Protein AF-A0A954HBD9-F1 (afdb_monomer)

Foldseek 3Di:
DDDDDDDDDPPPPPPPPPPDPPDDDDDDDPDDAPPPQARDWDQWDWDQFLLRKIKIKTWGHNDPQPQAFQIWIKIWIDPPNPPDTDDIDTPDGDAAFDDDDPVCVVVVSHDTGRDDDHNWDWDHDNVVRDIDIDD

Solvent-accessible surface area (backbone atoms only — not comparable to full-atom values): 8535 Å² total; per-residue (Å²): 133,86,85,84,80,83,80,84,80,81,80,77,80,74,78,78,75,80,75,76,82,86,65,82,90,84,85,79,87,90,78,60,64,65,46,98,79,22,47,36,70,44,66,74,43,72,44,63,40,68,86,57,34,30,38,41,34,28,30,37,21,60,52,90,54,77,94,44,30,40,23,28,30,35,35,32,42,11,82,68,75,66,78,52,70,53,74,79,40,80,78,42,77,67,81,65,79,66,89,75,55,69,69,39,50,78,66,70,56,45,54,90,56,37,40,64,45,54,80,60,45,72,46,63,40,66,85,85,53,50,72,47,80,46,102

Secondary structure (DSSP, 8-state):
-----------------------------SS-TTSTT-SEEEEEEEEE-TTS-EEEEEEEESSS-TTTS-EEEEEEEESSSSSS----EEEE---S-PPPPHHHHHTT---TT--B--S-EEEE-TTT--EEEE-

Radius of gyration: 24.89 Å; Cα contacts (8 Å, |Δi|>4): 236; chains: 1; bounding box: 76×26×73 Å

Sequence (135 aa):
MRSLTTAVVLIALGVTQCLAADGPVEKVDIFQAGEEGFSLYRIPGLVVTKSGTVLAYCEARKSDKGDWGPIDILMRRSTDGGRTWGARQTVVHVEGDLPINPVAAAQNLDKPGDNTANNPVAIADLQSGAVHFLY

Mean predicted aligned error: 9.63 Å

pLDDT: mean 86.51, std 15.39, range [41.78, 98.75]

Nearest PDB structures (foldseek):
  1eus-assembly1_A  TM=8.683E-01  e=1.899E-05  Micromonospora viridifaciens
  5kky-assembly1_B  TM=7.798E-01  e=1.141E-05  Streptococcus pneumoniae
  6qzh-assembly1_A  TM=7.748E-01  e=1.208E-05  Homo sapiens
  1wcq-assembly3_C  TM=8.613E-01  e=6.235E-05  Micromonospora viridifaciens
  2w20-assembly1_A  TM=7.035E-01  e=1.899E-05  Streptococcus pneumoniae R6

Structure (mmCIF, N/CA/C/O backbone):
data_AF-A0A954HBD9-F1
#
_entry.id   AF-A0A954HBD9-F1
#
loop_
_atom_site.group_PDB
_atom_site.id
_atom_site.type_symbol
_atom_site.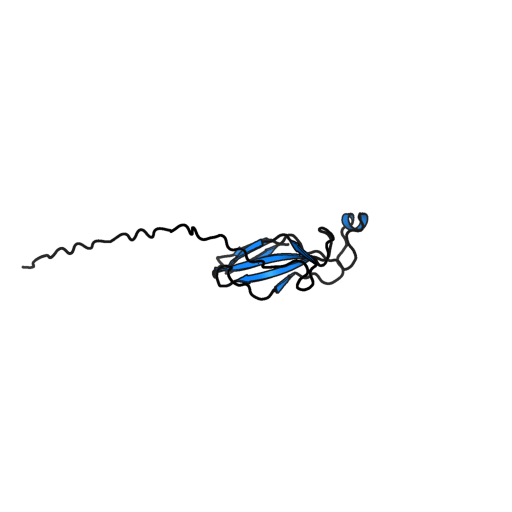label_atom_id
_atom_site.label_alt_id
_atom_site.label_comp_id
_atom_site.label_asym_id
_atom_site.label_entity_id
_atom_site.label_seq_id
_atom_site.pdbx_PDB_ins_code
_atom_site.Cartn_x
_atom_site.Cartn_y
_atom_site.Cartn_z
_atom_site.occupancy
_atom_site.B_iso_or_equiv
_atom_site.auth_seq_id
_atom_site.auth_comp_id
_atom_site.auth_asym_id
_atom_site.auth_atom_id
_atom_site.pdbx_PDB_model_num
ATOM 1 N N . MET A 1 1 ? -58.571 9.784 49.698 1.00 41.78 1 MET A N 1
ATOM 2 C CA . MET A 1 1 ? -58.224 10.113 48.296 1.00 41.78 1 MET A CA 1
ATOM 3 C C . MET A 1 1 ? -56.743 10.461 48.239 1.00 41.78 1 MET A C 1
ATOM 5 O O . MET A 1 1 ? -56.197 10.882 49.245 1.00 41.78 1 MET A O 1
ATOM 9 N N . ARG A 1 2 ? -56.096 10.099 47.133 1.00 41.84 2 ARG A N 1
ATOM 10 C CA . ARG A 1 2 ? -54.686 9.696 47.007 1.00 41.84 2 ARG A CA 1
ATOM 11 C C . ARG A 1 2 ? -53.688 10.844 47.236 1.00 41.84 2 ARG A C 1
ATOM 13 O O . ARG A 1 2 ? -53.862 11.917 46.677 1.00 41.84 2 ARG A O 1
ATOM 20 N N . SER A 1 3 ? -52.642 10.572 48.021 1.00 42.59 3 SER A N 1
ATOM 21 C CA . SER A 1 3 ? -51.457 11.427 48.167 1.00 42.59 3 SER A CA 1
ATOM 22 C C . SER A 1 3 ? -50.586 11.299 46.912 1.00 42.59 3 SER A C 1
ATOM 24 O O . SER A 1 3 ? -50.265 10.181 46.508 1.00 42.59 3 SER A O 1
ATOM 26 N N . LEU A 1 4 ? -50.265 12.426 46.271 1.00 50.97 4 LEU A N 1
ATOM 27 C CA . LEU A 1 4 ? -49.379 12.509 45.109 1.00 50.97 4 LEU A CA 1
ATOM 28 C C . LEU A 1 4 ? -47.946 12.732 45.611 1.00 50.97 4 LEU A C 1
ATOM 30 O O . LEU A 1 4 ? -47.604 13.825 46.058 1.00 50.97 4 LEU A O 1
ATOM 34 N N . THR A 1 5 ? -47.104 11.706 45.544 1.00 51.62 5 THR A N 1
ATOM 35 C CA . THR A 1 5 ? -45.662 11.843 45.774 1.00 51.62 5 THR A CA 1
ATOM 36 C C . THR A 1 5 ? -44.995 12.191 44.444 1.00 51.62 5 THR A C 1
ATOM 38 O O . THR A 1 5 ? -44.874 11.346 43.560 1.00 51.62 5 THR A O 1
ATOM 41 N N . THR A 1 6 ? -44.591 13.448 44.276 1.00 48.81 6 THR A N 1
ATOM 42 C CA . THR A 1 6 ? -43.804 13.904 43.123 1.00 48.81 6 THR A CA 1
ATOM 43 C C . THR A 1 6 ? -42.378 13.367 43.246 1.00 48.81 6 THR A C 1
ATOM 45 O O . THR A 1 6 ? -41.629 13.788 44.125 1.00 48.81 6 THR A O 1
ATOM 48 N N . ALA A 1 7 ? -41.992 12.434 42.376 1.00 51.81 7 ALA A N 1
ATOM 49 C CA . ALA A 1 7 ? -40.607 11.999 42.235 1.00 51.81 7 ALA A CA 1
ATOM 50 C C . ALA A 1 7 ? -39.864 12.972 41.307 1.00 51.81 7 ALA A C 1
ATOM 52 O O . ALA A 1 7 ? -40.164 13.060 40.117 1.00 51.81 7 ALA A O 1
ATOM 53 N N . VAL A 1 8 ? -38.900 13.714 41.851 1.00 51.38 8 VAL A N 1
ATOM 54 C CA . VAL A 1 8 ? -37.960 14.514 41.057 1.00 51.38 8 VAL A CA 1
ATOM 55 C C . VAL A 1 8 ? -36.862 13.574 40.565 1.00 51.38 8 VAL A C 1
ATOM 57 O O . VAL A 1 8 ? -36.014 13.138 41.340 1.00 51.38 8 VAL A O 1
ATOM 60 N N . VAL A 1 9 ? -36.891 13.232 39.277 1.00 55.16 9 VAL A N 1
ATOM 61 C CA . VAL A 1 9 ? -35.800 12.511 38.612 1.00 55.16 9 VAL A CA 1
ATOM 62 C C . VAL A 1 9 ? -34.751 13.540 38.196 1.00 55.16 9 VAL A C 1
ATOM 64 O O . VAL A 1 9 ? -34.942 14.288 37.241 1.00 55.16 9 VAL A O 1
ATOM 67 N N . LEU A 1 10 ? -33.644 13.599 38.935 1.00 51.94 10 LEU A N 1
ATOM 68 C CA . LEU A 1 10 ? -32.446 14.333 38.532 1.00 51.94 10 LEU A CA 1
ATOM 69 C C . LEU A 1 10 ? -31.757 13.554 37.404 1.00 51.94 10 LEU A C 1
ATOM 71 O O . LEU A 1 10 ? -31.039 12.588 37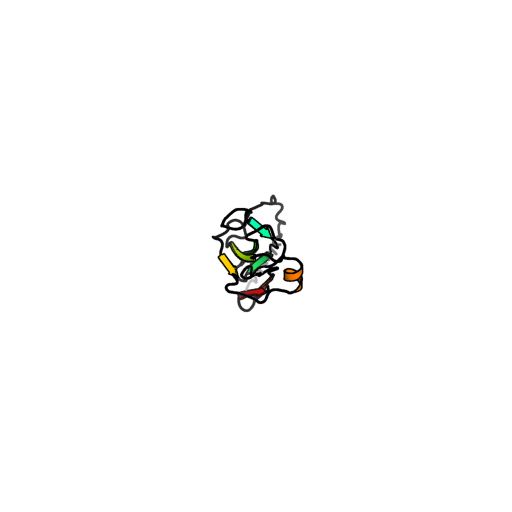.650 1.00 51.94 10 LEU A O 1
ATOM 75 N N . ILE A 1 11 ? -31.990 13.966 36.157 1.00 59.62 11 ILE A N 1
ATOM 76 C CA . ILE A 1 11 ? -31.196 13.512 35.013 1.00 59.62 11 ILE A CA 1
ATOM 77 C C . ILE A 1 11 ? -29.846 14.224 35.113 1.00 59.62 11 ILE A C 1
ATOM 79 O O . ILE A 1 11 ? -29.704 15.379 34.715 1.00 59.62 11 ILE A O 1
ATOM 83 N N . ALA A 1 12 ? -28.852 13.545 35.684 1.00 59.22 12 ALA A N 1
ATOM 84 C CA . ALA A 1 12 ? -27.470 13.971 35.559 1.00 59.22 12 ALA A CA 1
ATOM 85 C C . ALA A 1 12 ? -27.071 13.817 34.084 1.00 59.22 12 ALA A C 1
ATOM 87 O O . ALA A 1 12 ? -26.848 12.703 33.609 1.00 59.22 12 ALA A O 1
ATOM 88 N N . LEU A 1 13 ? -27.018 14.929 33.344 1.00 59.91 13 LEU A N 1
ATOM 89 C CA . LEU A 1 13 ? -26.323 14.972 32.062 1.00 59.91 13 LEU A CA 1
ATOM 90 C C . LEU A 1 13 ? -24.852 14.655 32.336 1.00 59.91 13 LEU A C 1
ATOM 92 O O . LEU A 1 13 ? -24.085 15.517 32.761 1.00 59.91 13 LEU A O 1
ATOM 96 N N . GLY A 1 14 ? -24.475 13.394 32.129 1.00 57.28 14 GLY A N 1
ATOM 97 C CA . GLY A 1 14 ? -23.086 12.976 32.083 1.00 57.28 14 GLY A CA 1
ATOM 98 C C . GLY A 1 14 ? -22.424 13.665 30.901 1.00 57.28 14 GLY A C 1
ATOM 99 O O . GLY A 1 14 ? -22.496 13.183 29.772 1.00 57.28 14 GLY A O 1
ATOM 100 N N . VAL A 1 15 ? -21.811 14.821 31.153 1.00 60.50 15 VAL A N 1
ATOM 101 C CA . VAL A 1 15 ? -20.891 15.450 30.212 1.00 60.50 15 VAL A CA 1
ATOM 102 C C . VAL A 1 15 ? -19.742 14.464 30.056 1.00 60.50 15 VAL A C 1
ATOM 104 O O . VAL A 1 15 ? -18.868 14.372 30.914 1.00 60.50 15 VAL A O 1
ATOM 107 N N . THR A 1 16 ? -19.788 13.656 28.998 1.00 63.88 16 THR A N 1
ATOM 108 C CA . THR A 1 16 ? -18.669 12.789 28.641 1.00 63.88 16 THR A CA 1
ATOM 109 C C . THR A 1 16 ? -17.580 13.726 28.155 1.00 63.88 16 THR A C 1
ATOM 111 O O . THR A 1 16 ? -17.603 14.188 27.015 1.00 63.88 16 THR A O 1
ATOM 114 N N . GLN A 1 17 ? -16.689 14.110 29.064 1.00 58.91 17 GLN A N 1
ATOM 115 C CA . GLN A 1 17 ? -15.514 14.882 28.709 1.00 58.91 17 GLN A CA 1
ATOM 116 C C . GLN A 1 17 ? -14.693 14.019 27.754 1.00 58.91 17 GLN A C 1
ATOM 118 O O . GLN A 1 17 ? -14.185 12.964 28.127 1.00 58.91 17 GLN A O 1
ATOM 123 N N . CYS A 1 18 ? -14.614 14.455 26.500 1.00 56.25 18 CYS A N 1
ATOM 124 C CA . CYS A 1 18 ? -13.652 13.934 25.549 1.00 56.25 18 CYS A CA 1
ATOM 125 C C . CYS A 1 18 ? -12.276 14.361 26.063 1.00 56.25 18 CYS A C 1
ATOM 127 O O . CYS A 1 18 ? -11.840 15.483 25.813 1.00 56.25 18 CYS A O 1
ATOM 129 N N . LEU A 1 19 ? -11.635 13.514 26.870 1.00 61.59 19 LEU A N 1
ATOM 130 C CA . LEU A 1 19 ? -10.252 13.739 27.263 1.00 61.59 19 LEU A CA 1
ATOM 131 C C . LEU A 1 19 ? -9.419 13.701 25.982 1.00 61.59 19 LEU A C 1
ATOM 133 O O . LEU A 1 19 ? -9.401 12.690 25.277 1.00 61.59 19 LEU A O 1
ATOM 137 N N . ALA A 1 20 ? -8.776 14.821 25.656 1.00 62.91 20 ALA A N 1
ATOM 138 C CA . ALA A 1 20 ? -7.716 14.823 24.665 1.00 62.91 20 ALA A CA 1
ATOM 139 C C . ALA A 1 20 ? -6.647 13.829 25.140 1.00 62.91 20 ALA A C 1
ATOM 141 O O . ALA A 1 20 ? -6.245 13.846 26.305 1.00 62.91 20 ALA A O 1
ATOM 142 N N . ALA A 1 21 ? -6.248 12.906 24.269 1.00 64.75 21 ALA A N 1
ATOM 143 C CA . ALA A 1 21 ? -5.201 11.952 24.589 1.00 64.75 21 ALA A CA 1
ATOM 144 C C . ALA A 1 21 ? -3.842 12.677 24.580 1.00 64.75 21 ALA A C 1
ATOM 146 O O . ALA A 1 21 ? -3.163 12.691 23.561 1.00 64.75 21 ALA A O 1
ATOM 147 N N . ASP A 1 22 ? -3.442 13.255 25.715 1.00 65.69 22 ASP A N 1
ATOM 148 C CA . ASP A 1 22 ? -2.114 13.861 25.948 1.00 65.69 22 ASP A CA 1
ATOM 149 C C . ASP A 1 22 ? -1.010 12.798 26.183 1.00 65.69 22 ASP A C 1
ATOM 151 O O . ASP A 1 22 ? -0.050 13.004 26.927 1.00 65.69 22 ASP A O 1
ATOM 155 N N . GLY A 1 23 ? -1.156 11.610 25.588 1.00 72.38 23 GLY A N 1
ATOM 156 C CA . GLY A 1 23 ? -0.166 10.536 25.687 1.00 72.38 23 GLY A CA 1
ATOM 157 C C . GLY A 1 23 ? 1.085 10.820 24.843 1.00 72.38 23 GLY A C 1
ATOM 158 O O . GLY A 1 23 ? 1.010 11.569 23.866 1.00 72.38 23 GLY A O 1
ATOM 159 N N . PRO A 1 24 ? 2.246 10.226 25.180 1.00 83.56 24 PRO A N 1
ATOM 160 C CA . PRO A 1 24 ? 3.443 10.341 24.352 1.00 83.56 24 PRO A CA 1
ATOM 161 C C . PRO A 1 24 ? 3.181 9.815 22.934 1.00 83.56 24 PRO A C 1
ATOM 163 O O . PRO A 1 24 ? 2.464 8.835 22.742 1.00 83.56 24 PRO A O 1
ATOM 166 N N . VAL A 1 25 ? 3.789 10.458 21.935 1.00 87.62 25 VAL A N 1
ATOM 167 C CA . VAL A 1 25 ? 3.757 9.966 20.553 1.00 87.62 25 VAL A CA 1
ATOM 168 C C . VAL A 1 25 ? 4.602 8.698 20.472 1.00 87.62 25 VAL A C 1
ATOM 170 O O . VAL A 1 25 ? 5.823 8.744 20.629 1.00 87.62 25 VAL A O 1
ATOM 173 N N . GLU A 1 26 ? 3.951 7.569 20.217 1.00 88.75 26 GLU A N 1
ATOM 174 C CA . GLU A 1 26 ? 4.615 6.290 19.975 1.00 88.75 26 GLU A CA 1
ATOM 175 C C . GLU A 1 26 ? 4.964 6.140 18.487 1.00 88.75 26 GLU A C 1
ATOM 177 O O . GLU A 1 26 ? 4.183 6.503 17.605 1.00 88.75 26 GLU A O 1
ATOM 182 N N . LYS A 1 27 ? 6.150 5.591 18.202 1.00 92.38 27 LYS A N 1
ATOM 183 C CA . LYS A 1 27 ? 6.616 5.289 16.844 1.00 92.38 27 LYS A CA 1
ATOM 184 C C . LYS A 1 27 ? 6.764 3.780 16.683 1.00 92.38 27 LYS A C 1
ATOM 186 O O . LYS A 1 27 ? 7.435 3.140 17.487 1.00 92.38 27 LYS A O 1
ATOM 191 N N . VAL A 1 28 ? 6.208 3.242 15.601 1.00 93.75 28 VAL A N 1
ATOM 192 C CA . VAL A 1 28 ? 6.395 1.849 15.176 1.00 93.75 28 VAL A CA 1
ATOM 193 C C . VAL A 1 28 ? 6.872 1.845 13.727 1.00 93.75 28 VAL A C 1
ATOM 195 O O . VAL A 1 28 ? 6.241 2.459 12.867 1.00 93.75 28 VAL A O 1
ATOM 198 N N . ASP A 1 29 ? 7.977 1.156 13.452 1.00 95.38 29 ASP A N 1
ATOM 199 C CA . ASP A 1 29 ? 8.468 0.952 12.088 1.00 95.38 29 ASP A CA 1
ATOM 200 C C . ASP A 1 29 ? 7.741 -0.257 11.465 1.00 95.38 29 ASP A C 1
ATOM 202 O O . ASP A 1 29 ? 7.938 -1.399 11.871 1.00 95.38 29 ASP A O 1
ATOM 206 N N . ILE A 1 30 ? 6.834 0.005 10.514 1.00 97.00 30 ILE A N 1
ATOM 207 C CA . ILE A 1 30 ? 5.934 -1.009 9.917 1.00 97.00 30 ILE A CA 1
ATOM 208 C C . ILE A 1 30 ? 6.597 -1.735 8.734 1.00 97.00 30 ILE A C 1
ATOM 210 O O . ILE A 1 30 ? 6.370 -2.927 8.519 1.00 97.00 30 ILE A O 1
ATOM 214 N N . PHE A 1 31 ? 7.412 -1.008 7.967 1.00 97.06 31 PHE A N 1
ATOM 215 C CA . PHE A 1 31 ? 8.202 -1.509 6.844 1.00 97.06 31 PHE A CA 1
ATOM 216 C C . PHE A 1 31 ? 9.617 -0.938 6.954 1.00 97.06 31 PHE A C 1
ATOM 218 O O . PHE A 1 31 ? 9.776 0.279 7.066 1.00 97.06 31 PHE A O 1
ATOM 225 N N . GLN A 1 32 ? 10.636 -1.796 6.924 1.00 96.19 32 GLN A N 1
ATOM 226 C CA . GLN A 1 32 ? 12.032 -1.398 7.118 1.00 96.19 32 GLN A CA 1
ATOM 227 C C . GLN A 1 32 ? 12.853 -1.672 5.860 1.00 96.19 32 GLN A C 1
ATOM 22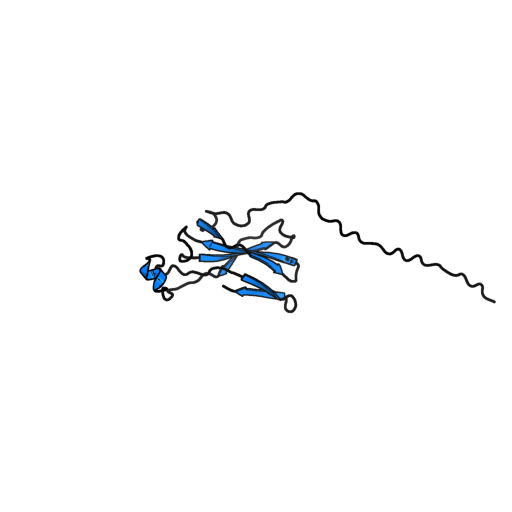9 O O . GLN A 1 32 ? 12.858 -2.784 5.340 1.00 96.19 32 GLN A O 1
ATOM 234 N N . ALA A 1 33 ? 13.552 -0.651 5.364 1.00 95.62 33 ALA A N 1
ATOM 235 C CA . ALA A 1 33 ? 14.399 -0.750 4.177 1.00 95.62 33 ALA A CA 1
ATOM 236 C C . ALA A 1 33 ? 15.434 -1.886 4.299 1.00 95.62 33 ALA A C 1
ATOM 238 O O . ALA A 1 33 ? 16.065 -2.046 5.341 1.00 95.62 33 ALA A O 1
ATOM 239 N N . GLY A 1 34 ? 15.621 -2.655 3.225 1.00 95.06 34 GLY A N 1
ATOM 240 C CA . GLY A 1 34 ? 16.526 -3.807 3.192 1.00 95.06 34 GLY A CA 1
ATOM 241 C C . GLY A 1 34 ? 15.929 -5.104 3.744 1.00 95.06 34 GLY A C 1
ATOM 242 O O . GLY A 1 34 ? 16.559 -6.154 3.619 1.00 95.06 34 GLY A O 1
ATOM 243 N N . GLU A 1 35 ? 14.721 -5.071 4.312 1.00 95.12 35 GLU A N 1
ATOM 244 C CA . GLU A 1 35 ? 14.037 -6.260 4.820 1.00 95.12 35 GLU A CA 1
ATOM 245 C C . GLU A 1 35 ? 13.036 -6.839 3.812 1.00 95.12 35 GLU A C 1
ATOM 247 O O . GLU A 1 35 ? 12.509 -6.156 2.929 1.00 95.12 35 GLU A O 1
ATOM 252 N N . GLU A 1 36 ? 12.757 -8.137 3.965 1.00 93.19 36 GLU A N 1
ATOM 253 C CA . GLU A 1 36 ? 11.729 -8.877 3.216 1.00 93.19 36 GLU A CA 1
ATOM 254 C C . GLU A 1 36 ? 11.861 -8.822 1.682 1.00 93.19 36 GLU A C 1
ATOM 256 O O . GLU A 1 36 ? 10.886 -9.039 0.962 1.00 93.19 36 GLU A O 1
ATOM 261 N N . GLY A 1 37 ? 13.078 -8.586 1.184 1.00 93.00 37 GLY A N 1
ATOM 262 C CA . GLY A 1 37 ? 13.404 -8.617 -0.244 1.00 93.00 37 GLY A CA 1
ATOM 263 C C . GLY A 1 37 ? 13.258 -7.283 -0.978 1.00 93.00 37 GLY A C 1
ATOM 264 O O . GLY A 1 37 ? 13.357 -7.272 -2.203 1.00 93.00 37 GLY A O 1
ATOM 265 N N . PHE A 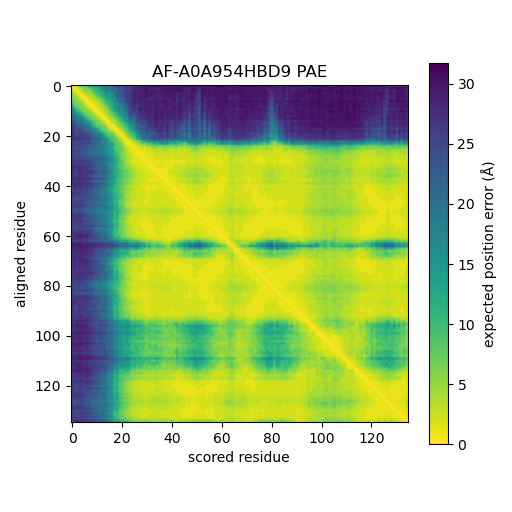1 38 ? 13.058 -6.169 -0.265 1.00 94.44 38 PHE A N 1
ATOM 266 C CA . PHE A 1 38 ? 12.943 -4.839 -0.869 1.00 94.44 38 PHE A CA 1
ATOM 267 C C . PHE A 1 38 ? 14.007 -3.887 -0.333 1.00 94.44 38 PHE A C 1
ATOM 269 O O . PHE A 1 38 ? 14.276 -3.829 0.866 1.00 94.44 38 PHE A O 1
ATOM 276 N N . SER A 1 39 ? 14.609 -3.104 -1.228 1.00 94.75 39 SER A N 1
ATOM 277 C CA . SER A 1 39 ? 15.615 -2.116 -0.843 1.00 94.75 39 SER A CA 1
ATOM 278 C C . SER A 1 39 ? 14.991 -0.928 -0.121 1.00 94.75 39 SER A C 1
ATOM 280 O O . SER A 1 39 ? 15.589 -0.415 0.818 1.00 94.75 39 SER A O 1
ATOM 282 N N . LEU A 1 40 ? 13.805 -0.482 -0.547 1.00 94.69 40 LEU A N 1
ATOM 283 C CA . LEU A 1 40 ? 13.166 0.733 -0.041 1.00 94.69 40 LEU A CA 1
ATOM 284 C C . LEU A 1 40 ? 11.648 0.582 0.042 1.00 94.69 40 LEU A C 1
ATOM 286 O O . LEU A 1 40 ? 11.034 -0.088 -0.786 1.00 94.69 40 LEU A O 1
ATOM 290 N N . TYR A 1 41 ? 11.055 1.309 0.987 1.00 96.25 41 TYR A N 1
ATOM 291 C CA . TYR A 1 41 ? 9.610 1.479 1.109 1.00 96.25 41 TYR A CA 1
ATOM 292 C C . TYR A 1 41 ? 9.270 2.970 1.046 1.00 96.25 41 TYR A C 1
ATOM 294 O O . TYR A 1 41 ? 9.882 3.774 1.755 1.00 96.25 41 TYR A O 1
ATOM 302 N N . ARG A 1 42 ? 8.342 3.366 0.170 1.00 96.19 42 ARG A N 1
ATOM 303 C CA . ARG A 1 42 ? 7.978 4.776 -0.067 1.00 96.19 42 ARG A CA 1
ATOM 304 C C . ARG A 1 42 ? 6.475 4.948 -0.272 1.00 96.19 42 ARG A C 1
ATOM 306 O O . ARG A 1 42 ? 5.728 3.982 -0.310 1.00 96.19 42 ARG A O 1
ATOM 313 N N . ILE A 1 43 ? 6.057 6.211 -0.357 1.00 97.19 43 ILE A N 1
ATOM 314 C CA . ILE A 1 43 ? 4.673 6.640 -0.603 1.00 97.19 43 ILE A CA 1
ATOM 315 C C . ILE A 1 43 ? 3.694 5.923 0.346 1.00 97.19 43 ILE A C 1
ATOM 317 O O . ILE A 1 43 ? 2.867 5.118 -0.083 1.00 97.19 43 ILE A O 1
ATOM 321 N N . PRO A 1 44 ? 3.850 6.136 1.668 1.00 97.94 44 PRO A N 1
ATOM 322 C CA . PRO A 1 44 ? 3.018 5.462 2.647 1.00 97.94 44 PRO A CA 1
ATOM 323 C C . PRO A 1 44 ? 1.586 5.990 2.591 1.00 97.94 44 PRO A C 1
ATOM 325 O O . PRO A 1 44 ? 1.351 7.187 2.418 1.00 97.94 44 PRO A O 1
ATOM 328 N N . GLY A 1 45 ? 0.636 5.098 2.839 1.00 98.19 45 GLY A N 1
ATOM 329 C CA . GLY A 1 45 ? -0.753 5.441 3.074 1.00 98.19 45 GLY A CA 1
ATOM 330 C C . GLY A 1 45 ? -1.346 4.627 4.217 1.00 98.19 45 GLY A C 1
ATOM 331 O O . GLY A 1 45 ? -0.868 3.548 4.574 1.00 98.19 45 GLY A O 1
ATOM 332 N N . LEU A 1 46 ? -2.391 5.184 4.818 1.00 98.31 46 LEU A N 1
ATOM 333 C CA . LEU A 1 46 ? -3.132 4.590 5.920 1.00 98.31 46 LEU A CA 1
ATOM 334 C C . LEU A 1 46 ? -4.621 4.746 5.643 1.00 98.31 46 LEU A C 1
ATOM 336 O O . LEU A 1 46 ? -5.074 5.819 5.250 1.00 98.31 46 LEU A O 1
ATOM 340 N N . VAL A 1 47 ? -5.389 3.691 5.897 1.00 98.62 47 VAL A N 1
ATOM 341 C CA . VAL A 1 47 ? -6.850 3.751 5.869 1.00 98.62 47 VAL A CA 1
ATOM 342 C C . VAL A 1 47 ? -7.429 2.938 7.020 1.00 98.62 47 VAL A C 1
ATOM 344 O O . VAL A 1 47 ? -6.940 1.855 7.349 1.00 98.62 47 VAL A O 1
ATOM 347 N N . VAL A 1 48 ? -8.479 3.464 7.648 1.00 98.62 48 VAL A N 1
ATOM 348 C CA . VAL A 1 48 ? -9.240 2.746 8.672 1.00 98.62 48 VAL A CA 1
ATOM 349 C C . VAL A 1 48 ? -10.501 2.192 8.027 1.00 98.62 48 VAL A C 1
ATOM 351 O O . VAL A 1 48 ? -11.295 2.921 7.436 1.00 98.62 48 VAL A O 1
ATOM 354 N N . THR A 1 49 ? -10.666 0.879 8.113 1.00 98.50 49 THR A N 1
ATOM 355 C CA . THR A 1 49 ? -11.833 0.172 7.575 1.00 98.50 49 THR A CA 1
ATOM 356 C C . THR A 1 49 ? -13.079 0.408 8.431 1.00 98.50 49 THR A C 1
ATOM 358 O O . THR A 1 49 ? -12.996 0.831 9.585 1.00 98.50 49 THR A O 1
ATOM 361 N N . LYS A 1 50 ? -14.249 0.016 7.912 1.00 98.19 50 LYS A N 1
ATOM 362 C CA . LYS A 1 50 ? -15.522 0.040 8.652 1.00 98.19 50 LYS A CA 1
ATOM 363 C C . LYS A 1 50 ? -15.473 -0.694 10.000 1.00 98.19 50 LYS A C 1
ATOM 365 O O . LYS A 1 50 ? -16.160 -0.289 10.931 1.00 98.19 50 LYS A O 1
ATOM 370 N N . SER A 1 51 ? -14.680 -1.761 10.119 1.00 97.44 51 SER A N 1
ATOM 371 C CA . SER A 1 51 ? -14.544 -2.531 11.363 1.00 97.44 51 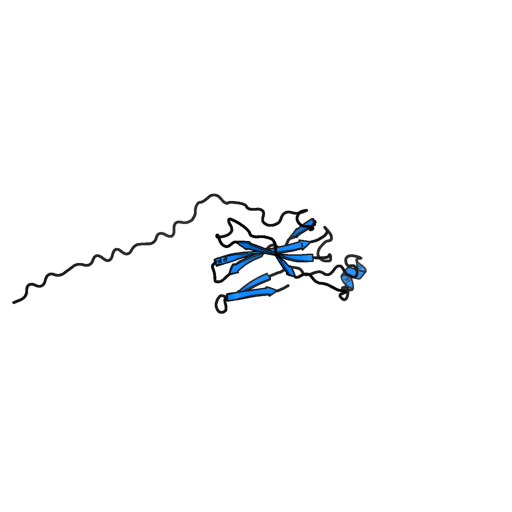SER A CA 1
ATOM 372 C C . SER A 1 51 ? -13.517 -1.949 12.344 1.00 97.44 51 SER A C 1
ATOM 374 O O . SER A 1 51 ? -13.230 -2.577 13.359 1.00 97.44 51 SER A O 1
ATOM 376 N N . GLY A 1 52 ? -12.923 -0.787 12.049 1.00 97.88 52 GLY A N 1
ATOM 377 C CA . GLY A 1 52 ? -11.872 -0.179 12.872 1.00 97.88 52 GLY A CA 1
ATOM 378 C C . GLY A 1 52 ? -10.487 -0.808 12.689 1.00 97.88 52 GLY A C 1
ATOM 379 O O . GLY A 1 52 ? -9.533 -0.400 13.344 1.00 97.88 52 GLY A O 1
ATOM 380 N N . THR A 1 53 ? -10.347 -1.780 11.782 1.00 98.50 53 THR A N 1
ATOM 381 C CA . THR A 1 53 ? -9.035 -2.305 11.383 1.00 98.50 53 THR A CA 1
ATOM 382 C C . THR A 1 53 ? -8.260 -1.229 10.624 1.00 98.50 53 THR A C 1
ATOM 384 O O . THR A 1 53 ? -8.809 -0.629 9.697 1.00 98.50 53 THR A O 1
ATOM 387 N N . VAL A 1 54 ? -6.994 -1.019 10.985 1.00 98.69 54 VAL A N 1
ATOM 388 C CA . VAL A 1 54 ? -6.073 -0.097 10.311 1.00 98.69 54 VAL A CA 1
ATOM 389 C C . VAL A 1 54 ? -5.276 -0.866 9.262 1.00 98.69 54 VAL A C 1
ATOM 391 O O . VAL A 1 54 ? -4.682 -1.904 9.561 1.00 98.69 54 VAL A O 1
ATOM 394 N N . LEU A 1 55 ? -5.252 -0.358 8.033 1.00 98.75 55 LEU A N 1
ATOM 395 C CA . LEU A 1 55 ? -4.424 -0.871 6.946 1.00 98.75 55 LEU A CA 1
ATOM 396 C C . LEU A 1 55 ? -3.347 0.167 6.632 1.00 98.75 55 LEU A C 1
ATOM 398 O O . LEU A 1 55 ? -3.673 1.287 6.242 1.00 98.75 55 LEU A O 1
ATOM 402 N N . ALA A 1 56 ? -2.082 -0.207 6.808 1.00 98.62 56 ALA A N 1
ATOM 403 C CA . ALA A 1 56 ? -0.934 0.561 6.340 1.00 98.62 56 ALA A CA 1
ATOM 404 C C . ALA A 1 56 ? -0.445 -0.061 5.044 1.00 98.62 56 ALA A C 1
ATOM 406 O O . ALA A 1 56 ? -0.272 -1.278 4.975 1.00 98.62 56 ALA A O 1
ATOM 407 N N . TYR A 1 57 ? -0.203 0.757 4.034 1.00 98.75 57 TYR A N 1
ATOM 408 C CA . TYR A 1 57 ? 0.282 0.300 2.743 1.00 98.75 57 TYR A CA 1
ATOM 409 C C . TYR A 1 57 ? 1.354 1.240 2.205 1.00 98.75 57 TYR A C 1
ATOM 411 O O . TYR A 1 57 ? 1.490 2.376 2.661 1.00 98.75 57 TYR A O 1
ATOM 419 N N . CYS A 1 58 ? 2.159 0.743 1.276 1.00 98.25 58 CYS A N 1
ATOM 420 C CA . CYS A 1 58 ? 3.249 1.499 0.677 1.00 98.25 58 CYS A CA 1
ATOM 421 C C . CYS A 1 58 ? 3.664 0.892 -0.662 1.00 98.25 58 CYS A C 1
ATOM 423 O O . CYS A 1 58 ? 3.315 -0.245 -0.990 1.00 98.25 58 CYS A O 1
ATOM 425 N N . GLU A 1 59 ? 4.461 1.652 -1.398 1.00 97.25 59 GLU A N 1
ATOM 426 C CA . GLU A 1 59 ? 5.320 1.106 -2.436 1.00 97.25 59 GLU A CA 1
ATOM 427 C C . GLU A 1 59 ? 6.491 0.361 -1.812 1.00 97.25 59 GLU A C 1
ATOM 429 O O . GLU A 1 59 ? 7.197 0.905 -0.958 1.00 97.25 59 GLU A O 1
ATOM 434 N N . ALA A 1 60 ? 6.754 -0.838 -2.309 1.00 96.56 60 ALA A N 1
ATOM 435 C CA . ALA A 1 60 ? 7.941 -1.609 -2.005 1.00 96.56 60 ALA A CA 1
ATOM 436 C C . ALA A 1 60 ? 8.806 -1.704 -3.262 1.00 96.56 60 ALA A C 1
ATOM 438 O O . ALA A 1 60 ? 8.454 -2.348 -4.251 1.00 96.56 60 ALA A O 1
ATOM 439 N N . ARG A 1 61 ? 9.948 -1.019 -3.228 1.00 95.31 61 ARG A N 1
ATOM 440 C CA . ARG A 1 61 ? 10.852 -0.882 -4.369 1.00 95.31 61 ARG A CA 1
ATOM 441 C C . ARG A 1 61 ? 11.980 -1.902 -4.232 1.00 95.31 61 ARG A C 1
ATOM 443 O O . ARG A 1 61 ? 12.712 -1.899 -3.237 1.00 95.31 61 ARG A O 1
ATOM 450 N N 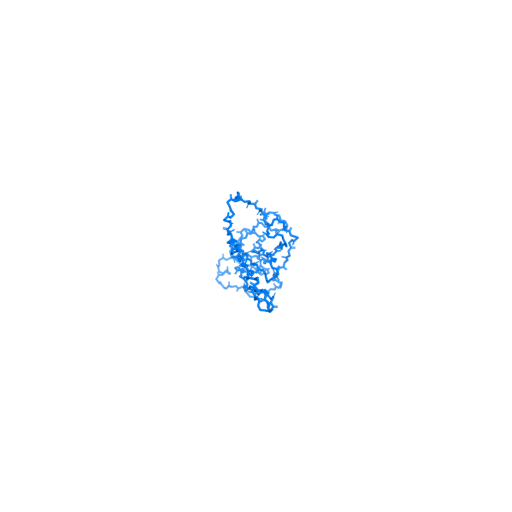. LYS A 1 62 ? 12.142 -2.781 -5.229 1.00 91.19 62 LYS A N 1
ATOM 451 C CA . LYS A 1 62 ? 13.203 -3.814 -5.205 1.00 91.19 62 LYS A CA 1
ATOM 452 C C . LYS A 1 62 ? 14.608 -3.244 -5.417 1.00 91.19 62 LYS A C 1
ATOM 454 O O . LYS A 1 62 ? 15.586 -3.945 -5.192 1.00 91.19 62 LYS A O 1
ATOM 459 N N . SER A 1 63 ? 14.712 -1.995 -5.867 1.00 86.38 63 SER A N 1
ATOM 460 C CA . SER A 1 63 ? 15.974 -1.270 -6.018 1.00 86.38 63 SER A CA 1
ATOM 461 C C . SER A 1 63 ? 15.800 0.208 -5.657 1.00 86.38 63 SER A C 1
ATOM 463 O O . SER A 1 63 ? 14.690 0.667 -5.385 1.00 86.38 63 SER A O 1
ATOM 465 N N . ASP A 1 64 ? 16.897 0.959 -5.669 1.00 79.06 64 ASP A N 1
ATOM 466 C CA . ASP A 1 64 ? 16.947 2.413 -5.479 1.00 79.06 64 ASP A CA 1
ATOM 467 C C . ASP A 1 64 ? 16.598 3.219 -6.747 1.00 79.06 64 ASP A C 1
ATOM 469 O O . ASP A 1 64 ? 16.626 4.453 -6.735 1.00 79.06 64 ASP A O 1
ATOM 473 N N . LYS A 1 65 ? 16.248 2.536 -7.844 1.00 69.31 65 LYS A N 1
ATOM 474 C CA . LYS A 1 65 ? 16.014 3.129 -9.162 1.00 69.31 65 LYS A CA 1
ATOM 475 C C . LYS A 1 65 ? 14.680 3.868 -9.256 1.00 69.31 65 LYS A C 1
ATOM 477 O O . LYS A 1 65 ? 13.747 3.381 -9.879 1.00 69.31 65 LYS A O 1
ATOM 482 N N . GLY A 1 66 ? 14.614 5.067 -8.682 1.00 78.56 66 GLY A N 1
ATOM 483 C CA . GLY A 1 66 ? 13.609 6.087 -9.009 1.00 78.56 66 GLY A CA 1
ATOM 484 C C . GLY A 1 66 ? 12.160 5.583 -9.067 1.00 78.56 66 GLY A C 1
ATOM 485 O O . GLY A 1 66 ? 11.784 4.658 -8.350 1.00 78.56 66 GLY A O 1
ATOM 486 N N . ASP A 1 67 ? 11.335 6.226 -9.890 1.00 86.69 67 ASP A N 1
ATOM 487 C CA . ASP A 1 67 ? 9.895 5.938 -10.005 1.00 86.69 67 ASP A CA 1
ATOM 488 C C . ASP A 1 67 ? 9.549 4.971 -11.154 1.00 86.69 67 ASP A C 1
ATOM 490 O O . ASP A 1 67 ? 8.375 4.725 -11.404 1.00 86.69 67 ASP A O 1
ATOM 494 N N . TRP A 1 68 ? 10.567 4.426 -11.832 1.00 84.81 68 TRP A N 1
ATOM 495 C CA . TRP A 1 68 ? 10.449 3.601 -13.048 1.00 84.81 68 TRP A CA 1
ATOM 496 C C . TRP A 1 68 ? 10.993 2.176 -12.875 1.00 84.81 68 TRP A C 1
ATOM 498 O O . TRP A 1 68 ? 11.199 1.466 -13.850 1.00 84.81 68 TRP A O 1
ATOM 508 N N . GLY A 1 69 ? 11.313 1.784 -11.642 1.00 86.19 69 GLY A N 1
ATOM 509 C CA . GLY A 1 69 ? 11.793 0.441 -11.339 1.00 86.19 69 GLY A CA 1
ATOM 510 C C . GLY A 1 69 ? 10.661 -0.552 -11.053 1.00 86.19 69 GLY A C 1
ATOM 511 O O . GLY A 1 69 ? 9.483 -0.188 -11.039 1.00 86.19 69 GLY A O 1
ATOM 512 N N . PRO A 1 70 ? 11.018 -1.802 -10.720 1.00 90.00 70 PRO A N 1
ATOM 513 C CA . PRO A 1 70 ? 10.061 -2.781 -10.229 1.00 90.00 70 PRO A CA 1
ATOM 514 C C . PRO A 1 70 ? 9.541 -2.365 -8.845 1.00 90.00 70 PRO A C 1
ATOM 516 O O . PRO A 1 70 ? 10.296 -2.347 -7.858 1.00 90.00 70 PRO A O 1
ATOM 519 N N . ILE A 1 71 ? 8.253 -2.020 -8.788 1.00 94.44 71 ILE A N 1
ATOM 520 C CA . ILE A 1 71 ? 7.569 -1.544 -7.581 1.00 94.44 71 ILE A CA 1
ATOM 521 C C . ILE A 1 71 ? 6.313 -2.382 -7.355 1.00 94.44 71 ILE A C 1
ATOM 523 O O . ILE A 1 71 ? 5.432 -2.434 -8.213 1.00 94.44 71 ILE A O 1
ATOM 527 N N . ASP A 1 72 ? 6.244 -2.993 -6.173 1.00 95.88 72 ASP A N 1
ATOM 528 C CA . ASP A 1 72 ? 5.063 -3.698 -5.682 1.00 95.88 72 ASP A CA 1
ATOM 529 C C . ASP A 1 72 ? 4.283 -2.795 -4.716 1.00 95.88 72 ASP A C 1
ATOM 531 O O . ASP A 1 72 ? 4.864 -1.941 -4.041 1.00 95.88 72 ASP A O 1
ATOM 535 N N . ILE A 1 73 ? 2.977 -3.026 -4.575 1.00 98.00 73 ILE A N 1
ATOM 536 C CA . ILE A 1 73 ? 2.174 -2.387 -3.522 1.00 98.00 73 ILE A CA 1
ATOM 537 C C . ILE A 1 73 ? 1.939 -3.404 -2.421 1.00 98.00 73 ILE A C 1
ATOM 539 O O . ILE A 1 73 ? 1.332 -4.457 -2.644 1.00 98.00 73 ILE A O 1
ATOM 543 N N . LEU A 1 74 ? 2.406 -3.082 -1.218 1.00 98.19 74 LEU A N 1
ATOM 544 C CA . LEU A 1 74 ? 2.321 -3.959 -0.056 1.00 98.19 74 LEU A CA 1
ATOM 545 C C . LEU A 1 74 ? 1.462 -3.340 1.038 1.00 98.19 74 LEU A C 1
ATOM 547 O O . LEU A 1 74 ? 1.325 -2.123 1.130 1.00 98.19 74 LEU A O 1
ATOM 551 N N . MET A 1 75 ? 0.914 -4.194 1.896 1.00 98.62 75 MET A N 1
ATOM 552 C CA . MET A 1 75 ? 0.047 -3.808 3.000 1.00 98.62 75 MET A CA 1
ATOM 553 C C . MET A 1 75 ? 0.353 -4.626 4.257 1.00 98.62 75 MET A C 1
ATOM 555 O O . MET A 1 75 ? 0.673 -5.812 4.191 1.00 98.62 75 MET A O 1
ATOM 559 N N . ARG A 1 76 ? 0.200 -3.998 5.421 1.00 98.69 76 ARG A N 1
ATOM 560 C CA . ARG A 1 76 ? 0.110 -4.642 6.734 1.00 98.69 76 ARG A CA 1
ATOM 561 C C . ARG A 1 76 ? -1.162 -4.177 7.435 1.00 98.69 76 ARG A C 1
ATOM 563 O O . ARG A 1 76 ? -1.694 -3.101 7.164 1.00 98.69 76 ARG A O 1
ATOM 570 N N . ARG A 1 77 ? -1.660 -5.015 8.341 1.00 98.44 77 ARG A N 1
ATOM 571 C CA . ARG A 1 77 ? -2.943 -4.828 9.025 1.00 98.44 77 ARG A CA 1
ATOM 572 C C . ARG A 1 77 ? -2.760 -4.803 10.537 1.00 98.44 77 ARG A C 1
ATOM 574 O O . ARG A 1 77 ? -2.074 -5.671 11.071 1.00 98.44 77 ARG A O 1
ATOM 581 N N . SER A 1 78 ? -3.455 -3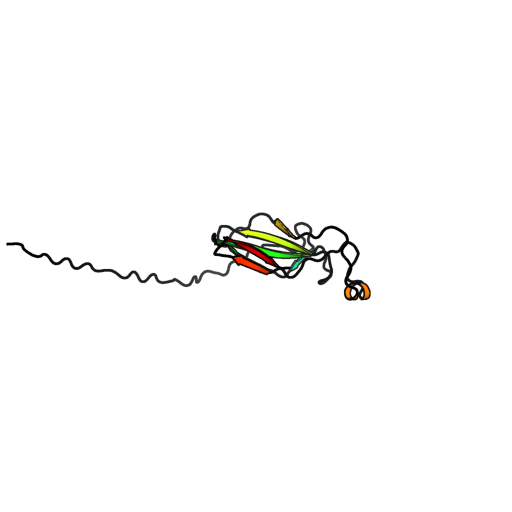.888 11.201 1.00 98.69 78 SER A N 1
ATOM 582 C CA . SER A 1 78 ? -3.593 -3.830 12.653 1.00 98.69 78 SER A CA 1
ATOM 583 C C . SER A 1 78 ? -5.067 -3.878 13.056 1.00 98.69 78 SER A C 1
ATOM 585 O O . SER A 1 78 ? -5.904 -3.163 12.505 1.00 98.69 78 SER A O 1
ATOM 587 N N . THR A 1 79 ? -5.387 -4.719 14.036 1.00 98.44 79 THR A N 1
ATOM 588 C CA . THR A 1 79 ? -6.735 -4.849 14.620 1.00 98.44 79 THR A CA 1
ATOM 589 C C . THR A 1 79 ? -6.824 -4.258 16.027 1.00 98.44 79 THR A C 1
ATOM 591 O O . THR A 1 79 ? -7.845 -4.409 16.688 1.00 98.44 79 THR A O 1
ATOM 594 N N . ASP A 1 80 ? -5.761 -3.606 16.500 1.00 97.19 80 ASP A N 1
ATOM 595 C CA . ASP A 1 80 ? -5.642 -3.069 17.859 1.00 97.19 80 ASP A CA 1
ATOM 596 C C . ASP A 1 80 ? -5.351 -1.561 17.884 1.00 97.19 80 ASP A C 1
ATOM 598 O O . ASP A 1 80 ? -4.876 -1.036 18.893 1.00 97.19 80 ASP A O 1
ATOM 602 N N . GLY A 1 81 ? -5.679 -0.856 16.797 1.00 94.38 81 GLY A N 1
ATOM 603 C CA . GLY A 1 81 ? -5.525 0.596 16.683 1.00 94.38 81 GLY A CA 1
ATOM 604 C C . GLY A 1 81 ? -4.121 1.054 16.279 1.00 94.38 81 GLY A C 1
ATOM 605 O O . GLY A 1 81 ? -3.755 2.184 16.574 1.00 94.38 81 GLY A O 1
ATOM 606 N N . GLY A 1 82 ? -3.339 0.195 15.622 1.00 96.06 82 GLY A N 1
ATOM 607 C CA . GLY A 1 82 ? -1.998 0.509 15.118 1.00 96.06 82 GLY A CA 1
ATOM 608 C C . GLY A 1 82 ? -0.852 0.126 16.057 1.00 96.06 82 GLY A C 1
ATOM 609 O O . GLY A 1 82 ? 0.295 0.441 15.744 1.00 96.06 82 GLY A O 1
ATOM 610 N N . ARG A 1 83 ? -1.137 -0.556 17.176 1.00 94.25 83 ARG A N 1
ATOM 611 C CA . ARG A 1 83 ? -0.129 -0.965 18.171 1.00 94.25 83 ARG A CA 1
ATOM 612 C C . ARG A 1 83 ? 0.687 -2.159 17.696 1.00 94.25 83 ARG A C 1
ATOM 614 O O . ARG A 1 83 ? 1.909 -2.147 17.799 1.00 94.25 83 ARG A O 1
ATOM 621 N N . THR A 1 84 ? 0.023 -3.175 17.151 1.00 96.75 84 THR A N 1
ATOM 622 C CA . THR A 1 84 ? 0.680 -4.342 16.555 1.00 96.75 84 THR A CA 1
ATOM 623 C C . THR A 1 84 ? 0.241 -4.549 15.113 1.00 96.75 84 THR A C 1
ATOM 625 O O . THR A 1 84 ? -0.874 -4.197 14.715 1.00 96.75 84 THR A O 1
ATOM 628 N N . TRP A 1 85 ? 1.146 -5.112 14.311 1.00 98.38 85 TRP A N 1
ATOM 629 C CA . TRP A 1 85 ? 0.973 -5.281 12.873 1.00 98.38 85 TRP A CA 1
ATOM 630 C C . TRP A 1 85 ? 1.177 -6.739 12.481 1.00 98.38 85 TRP A C 1
ATOM 632 O O . TRP A 1 85 ? 2.174 -7.364 12.838 1.00 98.38 85 TRP A O 1
ATOM 642 N N . GLY A 1 86 ? 0.222 -7.278 11.724 1.00 98.12 86 GLY A N 1
ATOM 643 C CA . GLY A 1 86 ? 0.322 -8.614 11.153 1.00 98.12 86 GLY A CA 1
ATOM 644 C C . GLY A 1 86 ? 1.398 -8.717 10.069 1.00 98.12 86 GLY A C 1
ATOM 645 O O . GLY A 1 86 ? 2.061 -7.739 9.705 1.00 98.12 86 GLY A O 1
ATOM 646 N N . ALA A 1 87 ? 1.540 -9.926 9.525 1.00 97.44 87 ALA A N 1
ATOM 647 C CA . ALA A 1 87 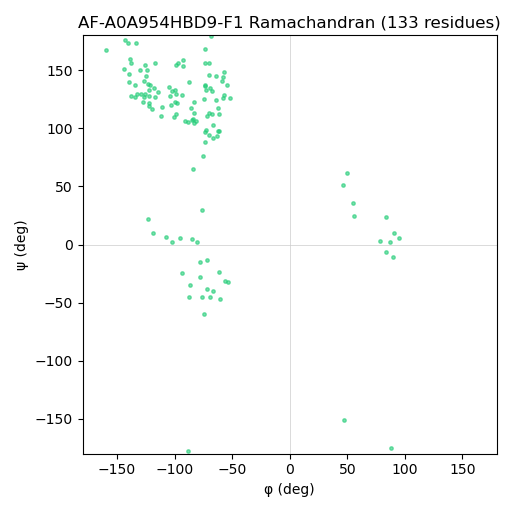? 2.441 -10.191 8.411 1.00 97.44 87 ALA A CA 1
ATOM 648 C C . ALA A 1 87 ? 2.122 -9.310 7.192 1.00 97.44 87 ALA A C 1
ATOM 650 O O . ALA A 1 87 ? 0.967 -8.954 6.936 1.00 97.44 87 ALA A O 1
ATOM 651 N N . ARG A 1 88 ? 3.171 -8.987 6.437 1.00 97.44 88 ARG A N 1
ATOM 652 C CA . ARG A 1 88 ? 3.100 -8.300 5.148 1.00 97.44 88 ARG A CA 1
ATOM 653 C C . ARG A 1 88 ? 2.256 -9.090 4.153 1.00 97.44 88 ARG A C 1
ATOM 655 O O . ARG A 1 88 ? 2.355 -10.312 4.070 1.00 97.44 88 ARG A O 1
ATOM 662 N N . GLN A 1 89 ? 1.463 -8.374 3.369 1.00 97.75 89 GLN A N 1
ATOM 663 C CA . GLN A 1 89 ? 0.674 -8.907 2.267 1.00 97.75 89 GLN A CA 1
ATOM 664 C C . GLN A 1 89 ? 0.978 -8.115 0.996 1.00 97.75 89 GLN A C 1
ATOM 666 O O . GLN A 1 89 ? 1.124 -6.895 1.046 1.00 97.75 89 GLN A O 1
ATOM 671 N N . THR A 1 90 ? 1.058 -8.804 -0.138 1.00 97.12 90 THR A N 1
ATOM 672 C CA . THR A 1 90 ? 1.134 -8.160 -1.453 1.00 97.12 90 THR A CA 1
ATOM 673 C C . THR A 1 90 ? -0.275 -7.810 -1.911 1.00 97.12 90 THR A C 1
ATOM 675 O O . THR A 1 90 ? -1.131 -8.688 -1.983 1.00 97.12 90 THR A O 1
ATOM 678 N N . VAL A 1 91 ? -0.516 -6.530 -2.192 1.00 97.31 91 VAL A N 1
ATOM 679 C CA . VAL A 1 91 ? -1.760 -6.049 -2.811 1.00 97.31 91 VAL A CA 1
ATOM 680 C C . VAL A 1 91 ? -1.628 -6.130 -4.325 1.00 97.31 91 VAL A C 1
ATOM 682 O O . VAL A 1 91 ? -2.532 -6.618 -4.995 1.00 97.31 91 VAL A O 1
ATOM 685 N N . VAL A 1 92 ? -0.482 -5.687 -4.848 1.00 96.00 92 VAL A N 1
ATOM 686 C CA . VAL A 1 92 ? -0.204 -5.656 -6.284 1.00 96.00 92 VAL A CA 1
ATOM 687 C C . VAL A 1 92 ? 1.216 -6.124 -6.533 1.00 96.00 92 VAL A C 1
ATOM 689 O O . VAL A 1 92 ? 2.161 -5.598 -5.945 1.00 96.00 92 VAL A O 1
ATOM 692 N N . HIS A 1 93 ? 1.336 -7.091 -7.433 1.00 93.31 93 HIS A N 1
ATOM 693 C CA . HIS A 1 93 ? 2.563 -7.442 -8.128 1.00 93.31 93 HIS A CA 1
ATOM 694 C C . HIS A 1 93 ? 2.206 -7.565 -9.607 1.00 93.31 93 HIS A C 1
ATOM 696 O O . HIS A 1 93 ? 1.218 -8.219 -9.947 1.00 93.31 93 HIS A O 1
ATOM 702 N N . VAL A 1 94 ? 2.961 -6.897 -10.473 1.00 89.25 94 VAL A N 1
ATOM 703 C CA . VAL A 1 94 ? 2.684 -6.889 -11.910 1.00 89.25 94 VAL A CA 1
ATOM 704 C C . VAL A 1 94 ? 3.623 -7.869 -12.600 1.00 89.25 94 VAL A C 1
ATOM 706 O O . VAL A 1 94 ? 4.827 -7.635 -12.695 1.00 89.25 94 VAL A O 1
ATOM 709 N N . GLU A 1 95 ? 3.058 -8.970 -13.084 1.00 84.94 95 GLU A N 1
ATOM 710 C CA . GLU A 1 95 ? 3.782 -10.007 -13.820 1.00 84.94 95 GLU A CA 1
ATOM 711 C C . GLU A 1 95 ? 3.738 -9.771 -15.338 1.00 84.94 95 GLU A C 1
ATOM 713 O O . GLU A 1 95 ? 2.831 -9.122 -15.861 1.00 84.94 95 GLU A O 1
ATOM 718 N N . GLY A 1 96 ? 4.697 -10.367 -16.052 1.00 83.38 96 GLY A N 1
ATOM 719 C CA . GLY A 1 96 ? 4.767 -10.354 -17.516 1.00 83.38 96 GLY A CA 1
ATOM 720 C C . GLY A 1 96 ? 5.517 -9.156 -18.098 1.00 83.38 96 GLY A C 1
ATOM 721 O O . GLY A 1 96 ? 6.096 -8.356 -17.371 1.00 83.38 96 GLY A O 1
ATOM 722 N N . ASP A 1 97 ? 5.512 -9.046 -19.425 1.00 82.81 97 ASP A N 1
ATOM 723 C CA . ASP A 1 97 ? 6.160 -7.947 -20.141 1.00 82.81 97 ASP A CA 1
ATOM 724 C C . ASP A 1 97 ? 5.121 -6.888 -20.509 1.00 82.81 97 ASP A C 1
ATOM 726 O O . ASP A 1 97 ? 4.240 -7.127 -21.343 1.00 82.81 97 ASP A O 1
ATOM 730 N N . LEU A 1 98 ? 5.218 -5.709 -19.895 1.00 82.81 98 LEU A N 1
ATOM 731 C CA . LEU A 1 98 ? 4.400 -4.564 -20.273 1.00 82.81 98 LEU A CA 1
ATOM 732 C C . LEU A 1 98 ? 5.104 -3.678 -21.311 1.00 82.81 98 LEU A C 1
ATOM 734 O O . LEU A 1 98 ? 6.336 -3.644 -21.380 1.00 82.81 98 LEU A O 1
ATOM 738 N N . PRO A 1 99 ? 4.337 -2.935 -22.134 1.00 84.19 99 PRO A N 1
ATOM 739 C CA . PRO A 1 99 ? 4.909 -1.924 -23.009 1.00 84.19 99 PRO A CA 1
ATOM 740 C C . PRO A 1 99 ? 5.687 -0.877 -22.208 1.00 84.19 99 PRO A C 1
ATOM 742 O O . PRO A 1 99 ? 5.143 -0.237 -21.309 1.00 84.19 99 PRO A O 1
ATOM 745 N N . ILE A 1 100 ? 6.946 -0.673 -22.582 1.00 81.88 100 ILE A N 1
ATOM 746 C CA . ILE A 1 100 ? 7.830 0.296 -21.932 1.00 81.88 100 ILE A CA 1
ATOM 747 C C . ILE A 1 100 ? 7.424 1.714 -22.332 1.00 81.88 100 ILE A C 1
ATOM 749 O O . ILE A 1 100 ? 7.180 2.001 -23.510 1.00 81.88 100 ILE A O 1
ATOM 753 N N . ASN A 1 101 ? 7.410 2.629 -21.362 1.00 83.25 101 ASN A N 1
ATOM 754 C CA . ASN A 1 101 ? 7.191 4.045 -21.638 1.00 83.25 101 ASN A CA 1
ATOM 755 C C . ASN A 1 101 ? 8.345 4.599 -22.509 1.00 83.25 101 ASN A C 1
ATOM 757 O O . ASN A 1 101 ? 9.500 4.548 -22.079 1.00 83.25 101 ASN A O 1
ATOM 761 N N . PRO A 1 102 ? 8.078 5.198 -23.689 1.00 86.69 102 PRO A N 1
ATOM 762 C CA . PRO A 1 102 ? 9.130 5.720 -24.566 1.00 86.69 102 PRO A CA 1
ATOM 763 C C . PRO A 1 102 ? 10.057 6.750 -23.906 1.00 86.69 102 PRO A C 1
ATOM 765 O O . PRO A 1 102 ? 11.237 6.817 -24.243 1.00 86.69 102 PRO A O 1
ATOM 768 N N . VAL A 1 103 ? 9.548 7.540 -22.953 1.00 87.88 103 VAL A N 1
ATOM 769 C CA . VAL A 1 103 ? 10.342 8.514 -22.188 1.00 87.88 103 VAL A CA 1
ATOM 770 C C . VAL A 1 103 ? 11.307 7.799 -21.246 1.00 87.88 103 VAL A C 1
ATOM 772 O O . VAL A 1 103 ? 12.485 8.150 -21.200 1.00 87.88 103 VAL A O 1
ATOM 775 N N . ALA A 1 104 ? 10.836 6.771 -20.538 1.00 83.94 104 ALA A N 1
ATOM 776 C CA . ALA A 1 104 ? 11.673 5.977 -19.643 1.00 83.94 104 ALA A CA 1
ATOM 777 C C . ALA A 1 104 ? 12.732 5.183 -20.426 1.00 83.94 104 ALA A C 1
ATOM 779 O O . ALA A 1 104 ? 13.901 5.162 -20.034 1.00 83.94 104 ALA A O 1
ATOM 780 N N . ALA A 1 105 ? 12.359 4.623 -21.584 1.00 84.19 105 ALA A N 1
ATOM 781 C CA . ALA A 1 105 ? 13.284 3.957 -22.501 1.00 84.19 105 ALA A CA 1
ATOM 782 C C . ALA A 1 105 ? 14.380 4.908 -23.006 1.00 84.19 105 ALA A C 1
ATOM 784 O O . ALA A 1 105 ? 15.561 4.569 -22.961 1.00 84.19 105 ALA A O 1
ATOM 785 N N . ALA A 1 106 ? 14.010 6.120 -23.437 1.00 87.69 106 ALA A N 1
ATOM 786 C CA . ALA A 1 106 ? 14.960 7.126 -23.916 1.00 87.69 106 ALA A CA 1
ATOM 787 C C . ALA A 1 106 ? 15.975 7.558 -22.841 1.00 87.69 106 ALA A C 1
ATOM 789 O O . ALA A 1 106 ? 17.064 8.026 -23.169 1.00 87.69 106 ALA A O 1
ATOM 790 N N . GLN A 1 107 ? 15.627 7.388 -21.565 1.00 86.94 107 GLN A N 1
ATOM 791 C CA . GLN A 1 107 ? 16.472 7.707 -20.414 1.00 86.94 107 GLN A CA 1
ATOM 792 C C . GLN A 1 107 ? 17.133 6.468 -19.785 1.00 86.94 107 GLN A C 1
ATOM 794 O O . GLN A 1 107 ? 17.860 6.602 -18.802 1.00 86.94 107 GLN A O 1
ATOM 799 N N . ASN A 1 108 ? 16.918 5.275 -20.353 1.00 83.12 108 ASN A N 1
ATOM 800 C CA . ASN A 1 108 ? 17.425 3.996 -19.847 1.00 83.12 108 ASN A CA 1
ATOM 801 C C . ASN A 1 108 ? 17.025 3.719 -18.379 1.00 83.12 108 ASN A C 1
ATOM 803 O O . ASN A 1 108 ? 17.813 3.182 -17.594 1.00 83.12 108 ASN A O 1
ATOM 807 N N . LEU A 1 109 ? 15.810 4.142 -18.007 1.00 81.56 109 LEU A N 1
ATOM 808 C CA . LEU A 1 109 ? 15.268 4.039 -16.646 1.00 81.56 109 LEU A CA 1
ATOM 809 C C . LEU A 1 109 ? 14.442 2.773 -16.415 1.00 81.56 109 LEU A C 1
ATOM 811 O O . LEU A 1 109 ? 14.342 2.330 -15.276 1.00 81.56 109 LEU A O 1
ATOM 815 N N . ASP A 1 110 ? 13.896 2.205 -17.485 1.00 77.81 110 ASP A N 1
ATOM 816 C CA . ASP A 1 110 ? 12.977 1.069 -17.474 1.00 77.81 110 ASP A CA 1
ATOM 817 C C . ASP A 1 110 ? 13.530 -0.045 -18.380 1.00 77.81 110 ASP A C 1
ATOM 819 O O . ASP A 1 110 ? 14.196 0.223 -19.390 1.00 77.81 110 ASP A O 1
ATOM 823 N N . LYS A 1 111 ? 13.304 -1.299 -17.992 1.00 76.94 111 LYS A N 1
ATOM 824 C CA . LYS A 1 111 ? 13.757 -2.502 -18.693 1.00 76.94 111 LYS A CA 1
ATOM 825 C C . LYS A 1 111 ? 12.581 -3.461 -18.869 1.00 76.94 111 LYS A C 1
ATOM 827 O O . LYS A 1 111 ? 11.725 -3.527 -17.995 1.00 76.94 111 LYS A O 1
ATOM 832 N N . PRO A 1 112 ? 12.568 -4.284 -19.932 1.00 78.19 112 PRO A N 1
ATOM 833 C CA . PRO A 1 112 ? 11.564 -5.337 -20.057 1.00 78.19 112 PRO A CA 1
ATOM 834 C C . PRO A 1 112 ? 11.501 -6.199 -18.784 1.00 78.19 112 PRO A C 1
ATOM 836 O O . PRO A 1 112 ? 12.534 -6.698 -18.331 1.00 78.19 112 PRO A O 1
ATOM 839 N N . GLY A 1 113 ? 10.304 -6.327 -18.208 1.00 77.56 113 GLY A N 1
ATOM 840 C CA . GLY A 1 113 ? 10.042 -7.060 -16.966 1.00 77.56 113 GLY A CA 1
ATOM 841 C C . GLY A 1 113 ? 10.149 -6.238 -15.670 1.00 77.56 113 GLY A C 1
ATOM 842 O O . GLY A 1 113 ? 9.711 -6.722 -14.625 1.00 77.56 113 GLY A O 1
ATOM 843 N N . ASP A 1 114 ? 10.663 -5.002 -15.705 1.00 83.00 114 ASP A N 1
ATOM 844 C CA . ASP A 1 114 ? 10.693 -4.088 -14.551 1.00 83.00 114 ASP A CA 1
ATOM 845 C C . ASP A 1 114 ? 9.352 -3.334 -14.425 1.00 83.00 114 ASP A C 1
ATOM 847 O O . ASP A 1 114 ? 9.270 -2.119 -14.565 1.00 83.00 114 ASP A O 1
ATOM 851 N N . ASN A 1 115 ? 8.263 -4.056 -14.150 1.00 87.62 115 ASN A N 1
ATOM 852 C CA . ASN A 1 115 ? 6.940 -3.432 -14.085 1.00 87.62 115 ASN A CA 1
ATOM 853 C C . ASN A 1 115 ? 6.741 -2.590 -12.818 1.00 87.62 115 ASN A C 1
ATOM 855 O O . ASN A 1 115 ? 7.016 -3.027 -11.696 1.00 87.62 115 ASN A O 1
ATOM 859 N N . THR A 1 116 ? 6.161 -1.406 -12.995 1.00 88.75 116 THR A N 1
ATOM 860 C CA . THR A 1 116 ? 5.845 -0.476 -11.910 1.00 88.75 116 THR A CA 1
ATOM 861 C C . THR A 1 116 ? 4.350 -0.483 -11.581 1.00 88.75 116 THR A C 1
ATOM 863 O O . THR A 1 116 ? 3.523 -0.233 -12.455 1.00 88.75 116 THR A O 1
ATOM 866 N N . ALA A 1 117 ? 4.003 -0.672 -10.305 1.00 91.50 117 ALA A N 1
ATOM 867 C CA . ALA A 1 117 ? 2.738 -0.221 -9.726 1.00 91.50 117 ALA A CA 1
ATOM 868 C C . ALA A 1 117 ? 3.052 0.766 -8.595 1.00 91.50 117 ALA A C 1
ATOM 870 O O . ALA A 1 117 ? 3.718 0.396 -7.628 1.00 91.50 117 ALA A O 1
ATOM 871 N N . ASN A 1 118 ? 2.637 2.026 -8.720 1.00 92.94 118 ASN A N 1
ATOM 872 C CA . ASN A 1 118 ? 3.085 3.090 -7.823 1.00 92.94 118 ASN A CA 1
ATOM 873 C C . ASN A 1 118 ? 1.937 3.970 -7.320 1.00 92.94 118 ASN A C 1
ATOM 875 O O . ASN A 1 118 ? 0.780 3.808 -7.687 1.00 92.94 118 ASN A O 1
ATOM 879 N N . ASN A 1 119 ? 2.279 4.866 -6.402 1.00 96.06 119 ASN A N 1
ATOM 880 C CA . ASN A 1 119 ? 1.427 5.894 -5.826 1.00 96.06 119 ASN A CA 1
ATOM 881 C C . ASN A 1 119 ? 0.028 5.410 -5.389 1.00 96.06 119 ASN A C 1
ATOM 883 O O . ASN A 1 119 ? -0.972 6.047 -5.737 1.00 96.06 119 ASN A O 1
ATOM 887 N N . PRO A 1 120 ? -0.069 4.322 -4.597 1.00 97.25 120 PRO A N 1
ATOM 888 C CA . PRO A 1 120 ? -1.358 3.778 -4.214 1.00 97.25 120 PRO A CA 1
ATOM 889 C C . PRO A 1 120 ? -2.171 4.754 -3.358 1.00 97.25 120 PRO A C 1
ATOM 891 O O . PRO A 1 120 ? -1.654 5.442 -2.475 1.00 97.25 120 PRO A O 1
ATOM 894 N N . VAL A 1 121 ? -3.486 4.726 -3.543 1.00 98.38 121 VAL A N 1
ATOM 895 C CA . VAL A 1 121 ? -4.471 5.386 -2.685 1.00 98.38 121 VAL A CA 1
ATOM 896 C C . VAL A 1 121 ? -5.534 4.372 -2.295 1.00 98.38 121 VAL A C 1
ATOM 898 O O . VAL A 1 121 ? -6.105 3.705 -3.155 1.00 98.38 121 VAL A O 1
ATOM 901 N N . ALA A 1 122 ? -5.822 4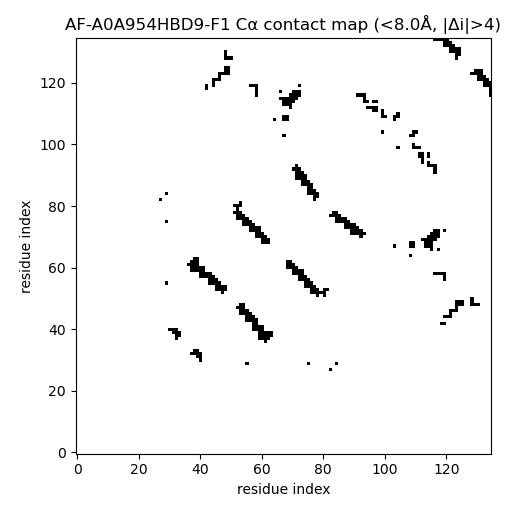.271 -0.999 1.00 98.25 122 ALA A N 1
ATOM 902 C CA . ALA A 1 122 ? -6.893 3.434 -0.490 1.00 98.25 122 ALA A CA 1
ATOM 903 C C . ALA A 1 122 ? -8.102 4.277 -0.070 1.00 98.25 122 ALA A C 1
ATOM 905 O O . ALA A 1 122 ? -7.968 5.288 0.619 1.00 98.25 122 ALA A O 1
ATOM 906 N N . ILE A 1 123 ? -9.296 3.824 -0.445 1.00 98.56 123 ILE A N 1
ATOM 907 C CA . ILE A 1 123 ? -10.573 4.442 -0.088 1.00 98.56 123 ILE A CA 1
ATOM 908 C C . ILE A 1 123 ? -11.417 3.395 0.634 1.00 98.56 123 ILE A C 1
ATOM 910 O O . ILE A 1 123 ? -11.743 2.357 0.061 1.00 98.56 123 ILE A O 1
ATOM 914 N N . ALA A 1 124 ? -11.780 3.661 1.889 1.00 98.38 124 ALA A N 1
ATOM 915 C CA . ALA A 1 124 ? -12.718 2.819 2.623 1.00 98.38 124 ALA A CA 1
ATOM 916 C C . ALA A 1 124 ? -14.162 3.236 2.316 1.00 98.38 124 ALA A C 1
ATOM 918 O O . ALA A 1 124 ? -14.579 4.345 2.650 1.00 98.38 124 ALA A O 1
ATOM 919 N N . ASP A 1 125 ? -14.938 2.327 1.731 1.00 98.31 125 ASP A N 1
ATOM 920 C CA . ASP A 1 125 ? -16.386 2.465 1.631 1.00 98.31 125 ASP A CA 1
ATOM 921 C C . ASP A 1 125 ? -17.029 1.948 2.924 1.00 98.31 125 ASP A C 1
ATOM 923 O O . ASP A 1 125 ? -17.099 0.748 3.193 1.00 98.31 125 ASP A O 1
ATOM 927 N N . LEU A 1 126 ? -17.522 2.872 3.746 1.00 97.44 126 LEU A N 1
ATOM 928 C CA . LEU A 1 126 ? -18.141 2.542 5.029 1.00 97.44 126 LEU A CA 1
ATOM 929 C C . LEU A 1 126 ? -19.574 2.007 4.888 1.00 97.44 126 LEU A C 1
ATOM 931 O O . LEU A 1 126 ? -20.096 1.408 5.835 1.00 97.44 126 LEU A O 1
ATOM 935 N N . GLN A 1 127 ? -20.222 2.177 3.732 1.00 97.56 127 GLN A N 1
ATOM 936 C CA . GLN A 1 127 ? -21.535 1.585 3.485 1.00 97.56 127 GLN A CA 1
ATOM 937 C C . GLN A 1 127 ? -21.382 0.088 3.234 1.00 97.56 127 GLN A C 1
ATOM 939 O O . GLN A 1 127 ? -21.887 -0.707 4.036 1.00 97.56 127 GLN A O 1
ATOM 944 N N . SER A 1 128 ? -20.624 -0.301 2.206 1.00 98.06 128 SER A N 1
ATOM 945 C CA . SER A 1 128 ? -20.422 -1.716 1.863 1.00 98.06 128 SER A CA 1
ATOM 946 C C . SER A 1 128 ? -19.417 -2.432 2.772 1.00 98.06 128 SER A C 1
ATOM 948 O O . SER A 1 128 ? -19.539 -3.634 2.998 1.00 98.06 128 SER A O 1
ATOM 950 N N . GLY A 1 129 ? -18.450 -1.706 3.338 1.00 97.56 129 GLY A N 1
ATOM 951 C CA . GLY A 1 129 ? -17.298 -2.269 4.045 1.00 97.56 129 GLY A CA 1
ATOM 952 C C . GLY A 1 129 ? -16.112 -2.610 3.136 1.00 97.56 129 GLY A C 1
ATOM 953 O O . GLY A 1 129 ? -15.114 -3.131 3.635 1.00 97.56 129 GLY A O 1
ATOM 954 N N . ALA A 1 130 ? -16.200 -2.332 1.832 1.00 98.19 130 ALA A N 1
ATOM 955 C CA . ALA A 1 130 ? -15.097 -2.525 0.901 1.00 98.19 130 ALA A CA 1
ATOM 956 C C . ALA A 1 130 ? -13.957 -1.518 1.136 1.00 98.19 130 ALA A C 1
ATOM 958 O O . ALA A 1 130 ? -14.154 -0.416 1.651 1.00 98.19 130 ALA A O 1
ATOM 959 N N . VAL A 1 131 ? -12.750 -1.896 0.712 1.00 98.25 131 VAL A N 1
ATOM 960 C CA . VAL A 1 131 ? -11.610 -0.983 0.572 1.00 98.25 131 VAL A CA 1
ATOM 961 C C . VAL A 1 131 ? -11.141 -1.053 -0.872 1.00 98.25 131 VAL A C 1
ATOM 963 O O . VAL A 1 131 ? -10.796 -2.128 -1.360 1.00 98.25 131 VAL A O 1
ATOM 966 N N . HIS A 1 132 ? -11.138 0.088 -1.549 1.00 98.00 132 HIS A N 1
ATOM 967 C CA . HIS A 1 132 ? -10.705 0.213 -2.935 1.00 98.00 132 HIS A CA 1
ATOM 968 C C . HIS A 1 132 ? -9.273 0.728 -2.972 1.00 98.00 132 HIS A C 1
ATOM 970 O O . HIS A 1 132 ? -8.986 1.743 -2.345 1.00 98.00 132 HIS A O 1
ATOM 976 N N . PHE A 1 133 ? -8.402 0.053 -3.716 1.00 97.50 133 PHE A N 1
ATOM 977 C CA . PHE A 1 133 ? -7.061 0.538 -4.025 1.00 97.50 133 PHE A CA 1
ATOM 978 C C . PHE A 1 133 ? -7.033 1.085 -5.450 1.00 97.50 133 PHE A C 1
ATOM 980 O O . PHE A 1 133 ? -7.519 0.431 -6.371 1.00 97.50 133 PHE A O 1
ATOM 987 N N . LEU A 1 134 ? -6.472 2.280 -5.607 1.00 96.31 134 LEU A N 1
ATOM 988 C CA . LEU A 1 134 ? -6.203 2.935 -6.882 1.00 96.31 134 LEU A CA 1
ATOM 989 C C . LEU A 1 134 ? -4.693 3.126 -6.998 1.00 96.31 134 LEU A C 1
ATOM 991 O O . LEU A 1 134 ? -4.077 3.536 -6.015 1.00 96.31 134 LEU A O 1
ATOM 995 N N . TYR A 1 135 ? -4.125 2.806 -8.155 1.00 91.00 135 TYR A N 1
ATOM 996 C CA . TYR A 1 135 ? -2.699 2.873 -8.474 1.00 91.00 135 TYR A CA 1
ATOM 997 C C . TYR A 1 135 ? -2.505 2.806 -9.992 1.00 91.00 135 TYR A C 1
ATOM 999 O O . TYR A 1 135 ? -3.470 2.390 -10.680 1.00 91.00 135 TYR A O 1
#